Protein AF-A0A257YDI5-F1 (afdb_monomer_lite)

Structure (mmCIF, N/CA/C/O backbone):
data_AF-A0A257YDI5-F1
#
_entry.id   AF-A0A257YDI5-F1
#
loop_
_atom_site.group_PDB
_atom_site.id
_atom_site.type_symbol
_atom_site.label_atom_id
_atom_site.label_alt_id
_atom_site.label_comp_id
_atom_site.label_asym_id
_atom_site.label_entity_id
_atom_site.label_seq_id
_atom_site.pdbx_PDB_ins_code
_atom_site.Cartn_x
_atom_site.Cartn_y
_atom_site.Cartn_z
_atom_site.occupancy
_atom_site.B_iso_or_equiv
_atom_site.auth_seq_id
_atom_site.auth_comp_id
_atom_site.auth_asym_id
_atom_site.auth_atom_id
_atom_site.pdbx_PDB_model_num
ATOM 1 N N . MET A 1 1 ? 14.552 10.291 7.949 1.00 47.16 1 MET A N 1
ATOM 2 C CA . MET A 1 1 ? 13.477 10.469 6.952 1.00 47.16 1 MET A CA 1
ATOM 3 C C . MET A 1 1 ? 13.598 9.361 5.918 1.00 47.16 1 MET A C 1
ATOM 5 O O . MET A 1 1 ? 14.131 9.609 4.855 1.00 47.16 1 MET A O 1
ATOM 9 N N . THR A 1 2 ? 13.184 8.145 6.269 1.00 47.97 2 THR A N 1
ATOM 10 C CA . THR A 1 2 ? 12.955 7.010 5.354 1.00 47.97 2 THR A CA 1
ATOM 11 C C . THR A 1 2 ? 12.428 5.880 6.234 1.00 47.97 2 THR A C 1
ATOM 13 O O . THR A 1 2 ? 13.129 4.920 6.530 1.00 47.97 2 THR A O 1
ATOM 16 N N . ASN A 1 3 ? 11.185 6.012 6.711 1.00 50.62 3 ASN A N 1
ATOM 17 C CA . ASN A 1 3 ? 10.421 4.821 7.080 1.00 50.62 3 ASN A CA 1
ATOM 18 C C . ASN A 1 3 ? 10.004 4.163 5.762 1.00 50.62 3 ASN A C 1
ATOM 20 O O . ASN A 1 3 ? 8.863 4.260 5.329 1.00 50.62 3 ASN A O 1
ATOM 24 N N . ALA A 1 4 ? 10.985 3.574 5.074 1.00 56.50 4 ALA A N 1
ATOM 25 C CA . ALA A 1 4 ? 10.706 2.472 4.184 1.00 56.50 4 ALA A CA 1
ATOM 26 C C . ALA A 1 4 ? 10.357 1.332 5.135 1.00 56.50 4 ALA A C 1
ATOM 28 O O . ALA A 1 4 ? 11.251 0.661 5.652 1.00 56.50 4 ALA A O 1
ATOM 29 N N . GLY A 1 5 ? 9.065 1.202 5.453 1.00 54.16 5 GLY A N 1
ATOM 30 C CA . GLY A 1 5 ? 8.556 -0.048 5.989 1.00 54.16 5 GLY A CA 1
ATOM 31 C C . GLY A 1 5 ? 9.163 -1.151 5.136 1.00 54.16 5 GLY A C 1
ATOM 32 O O . GLY A 1 5 ? 9.147 -1.068 3.905 1.00 54.16 5 GLY A O 1
ATOM 33 N N . VAL A 1 6 ? 9.798 -2.129 5.773 1.00 55.84 6 VAL A N 1
ATOM 34 C CA . VAL A 1 6 ? 10.277 -3.343 5.105 1.00 55.84 6 VAL A CA 1
ATOM 35 C C . VAL A 1 6 ? 9.036 -4.182 4.768 1.00 55.84 6 VAL A C 1
ATOM 37 O O . VAL A 1 6 ? 8.851 -5.291 5.246 1.00 55.84 6 VAL A O 1
ATOM 40 N N . GLY A 1 7 ? 8.126 -3.595 3.994 1.00 63.09 7 GLY A N 1
ATOM 41 C CA . GLY A 1 7 ? 7.037 -4.253 3.308 1.00 63.09 7 GLY A CA 1
ATOM 42 C C . GLY A 1 7 ? 7.592 -4.713 1.973 1.00 63.09 7 GLY A C 1
ATOM 43 O O . GLY A 1 7 ? 8.299 -3.979 1.274 1.00 63.09 7 GLY A O 1
ATOM 44 N N . MET A 1 8 ? 7.348 -5.972 1.648 1.00 82.25 8 MET A N 1
ATOM 45 C CA . MET A 1 8 ? 7.797 -6.574 0.398 1.00 82.25 8 MET A CA 1
ATOM 46 C C . MET A 1 8 ? 7.322 -5.707 -0.787 1.00 82.25 8 MET A C 1
ATOM 48 O O . MET A 1 8 ? 6.203 -5.187 -0.735 1.00 82.25 8 MET A O 1
ATOM 52 N N . PRO A 1 9 ? 8.116 -5.528 -1.863 1.00 88.88 9 PRO A N 1
ATOM 53 C CA . PRO A 1 9 ? 7.616 -4.836 -3.046 1.00 88.88 9 PRO A CA 1
ATOM 54 C C . PRO A 1 9 ? 6.375 -5.562 -3.568 1.00 88.88 9 PRO A C 1
ATOM 56 O O . PRO A 1 9 ? 6.263 -6.784 -3.446 1.00 88.88 9 PRO A O 1
ATOM 59 N N . CYS A 1 10 ? 5.451 -4.819 -4.179 1.00 91.69 10 CYS A N 1
ATOM 60 C CA . CYS A 1 10 ? 4.257 -5.416 -4.765 1.00 91.69 10 CYS A CA 1
ATOM 61 C C . CYS A 1 10 ? 4.665 -6.558 -5.718 1.00 91.69 10 CYS A C 1
ATOM 63 O O . CYS A 1 10 ? 5.380 -6.289 -6.682 1.00 91.69 10 CYS A O 1
ATOM 65 N N . PRO A 1 11 ? 4.194 -7.803 -5.534 1.00 89.69 11 PRO A N 1
ATOM 66 C CA . PRO A 1 11 ? 4.628 -8.939 -6.355 1.00 89.69 11 PRO A CA 1
ATOM 67 C C . PRO A 1 11 ? 4.146 -8.859 -7.814 1.00 89.69 11 PRO A C 1
ATOM 69 O O . PRO A 1 11 ? 4.614 -9.611 -8.661 1.00 89.69 11 PRO A O 1
ATOM 72 N N . VAL A 1 12 ? 3.202 -7.957 -8.109 1.00 93.81 12 VAL A N 1
ATOM 73 C CA . VAL A 1 12 ? 2.642 -7.746 -9.453 1.00 93.81 12 VAL A CA 1
ATOM 74 C C . VAL A 1 12 ? 3.392 -6.648 -10.207 1.00 93.81 12 VAL A C 1
ATOM 76 O O . V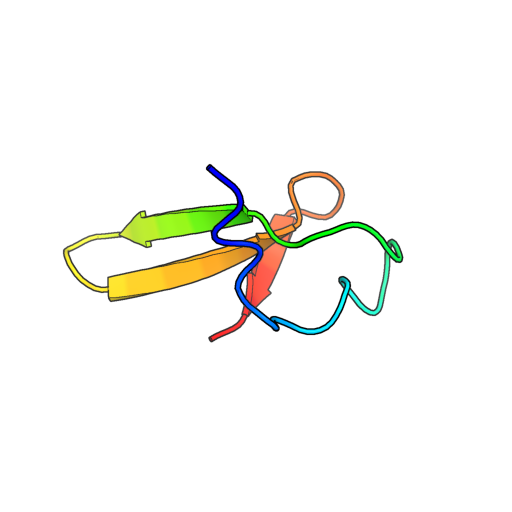AL A 1 12 ? 3.640 -6.773 -11.402 1.00 93.81 12 VAL A O 1
ATOM 79 N N . CYS A 1 13 ? 3.731 -5.557 -9.519 1.00 94.06 13 CYS A N 1
ATOM 80 C CA . CYS A 1 13 ? 4.287 -4.355 -10.144 1.00 94.06 13 CYS A CA 1
ATOM 81 C C . CYS A 1 13 ? 5.763 -4.114 -9.805 1.00 94.06 13 CYS A C 1
ATOM 83 O O . CYS A 1 13 ? 6.385 -3.254 -10.420 1.00 94.06 13 CYS A O 1
ATOM 85 N N . SER A 1 14 ? 6.313 -4.820 -8.814 1.00 92.12 14 SER A N 1
ATOM 86 C 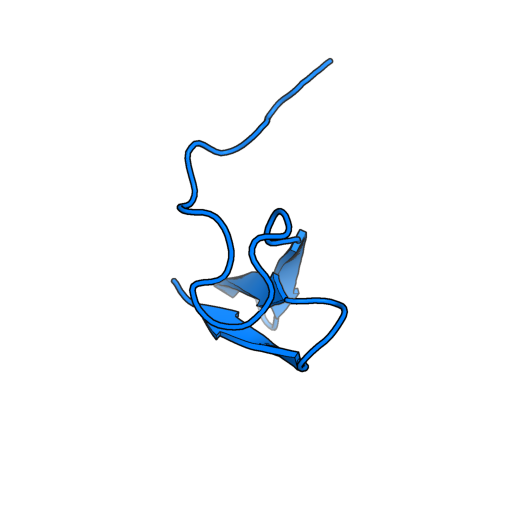CA . SER A 1 14 ? 7.664 -4.628 -8.267 1.00 92.12 14 SER A CA 1
ATOM 87 C C . SER A 1 14 ? 7.955 -3.192 -7.808 1.00 92.12 14 SER A C 1
ATOM 89 O O . SER A 1 14 ? 9.097 -2.740 -7.842 1.00 92.12 14 SER A O 1
ATOM 91 N N . VAL A 1 15 ? 6.919 -2.469 -7.370 1.00 90.75 15 VAL A N 1
ATOM 92 C CA . VAL A 1 15 ? 7.025 -1.113 -6.806 1.00 90.75 15 VAL A CA 1
ATOM 93 C C . VAL A 1 15 ? 6.796 -1.138 -5.292 1.00 90.75 15 VAL A C 1
ATOM 95 O O . VAL A 1 15 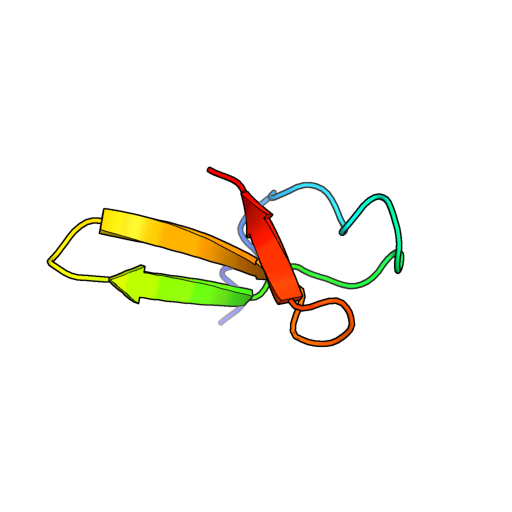? 6.109 -2.046 -4.808 1.00 90.75 15 VAL A O 1
ATOM 98 N N . PRO A 1 16 ? 7.320 -0.151 -4.544 1.00 90.88 16 PRO A N 1
ATOM 99 C CA . PRO A 1 16 ? 7.016 -0.004 -3.125 1.00 90.88 16 PRO A CA 1
ATOM 100 C C . PRO A 1 16 ? 5.508 0.112 -2.882 1.00 90.88 16 PRO A C 1
ATOM 102 O O . PRO A 1 16 ? 4.798 0.782 -3.642 1.00 90.88 16 PRO A O 1
ATOM 105 N N . LEU A 1 17 ? 5.030 -0.546 -1.827 1.00 90.81 17 LEU A N 1
ATOM 106 C CA . LEU A 1 17 ? 3.673 -0.351 -1.332 1.00 90.81 17 LEU A CA 1
ATOM 107 C C . LEU A 1 17 ? 3.580 1.000 -0.605 1.00 90.81 17 LEU A C 1
ATOM 109 O O . LEU A 1 17 ? 4.566 1.507 -0.070 1.00 90.81 17 LEU A O 1
ATOM 113 N N . ALA A 1 18 ? 2.400 1.608 -0.659 1.00 90.50 18 ALA A N 1
ATOM 114 C CA . ALA A 1 18 ? 2.076 2.848 0.022 1.00 90.50 18 ALA A CA 1
ATOM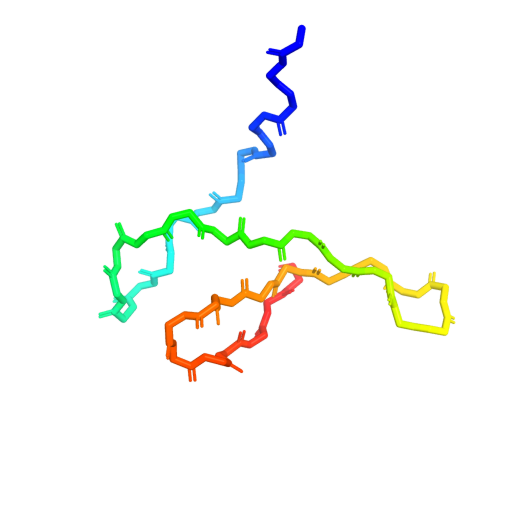 115 C C . ALA A 1 18 ? 1.200 2.542 1.236 1.00 90.50 18 ALA A C 1
ATOM 117 O O . ALA A 1 18 ? 0.187 1.860 1.111 1.00 90.50 18 ALA A O 1
ATOM 118 N N . MET A 1 19 ? 1.560 3.107 2.380 1.00 90.12 19 MET A N 1
ATOM 119 C CA . MET A 1 19 ? 0.806 2.959 3.618 1.00 90.12 19 MET A CA 1
ATOM 120 C C . MET A 1 19 ? -0.429 3.874 3.606 1.00 90.12 19 MET A C 1
ATOM 122 O O . MET A 1 19 ? -0.352 5.036 3.195 1.00 90.12 19 MET A O 1
ATOM 126 N N . SER A 1 20 ? -1.574 3.362 4.045 1.00 86.88 20 SER A N 1
ATOM 127 C CA . SER A 1 20 ? -2.829 4.101 4.208 1.00 86.88 20 SER A CA 1
ATOM 128 C C . SER A 1 20 ? -3.512 3.661 5.488 1.00 86.88 20 SER A C 1
ATOM 130 O O . SER A 1 20 ? -3.631 2.467 5.733 1.00 86.88 20 SER A O 1
ATOM 132 N N . ASP A 1 21 ? -4.072 4.601 6.244 1.00 90.69 21 ASP A N 1
ATOM 133 C CA . ASP A 1 21 ? -5.038 4.257 7.280 1.00 90.69 21 ASP A CA 1
ATOM 134 C C . ASP A 1 21 ? -6.447 4.196 6.670 1.00 90.69 21 ASP A C 1
ATOM 136 O O . ASP A 1 21 ? -6.821 5.015 5.824 1.00 90.69 21 ASP A O 1
ATOM 140 N N . ARG A 1 22 ? -7.231 3.186 7.045 1.00 85.38 22 ARG A N 1
ATOM 141 C CA . ARG A 1 22 ? -8.657 3.101 6.724 1.00 85.38 22 ARG A CA 1
ATOM 142 C C . ARG A 1 22 ? -9.410 2.682 7.969 1.00 85.38 22 ARG A C 1
ATOM 144 O O . ARG A 1 22 ? -9.326 1.537 8.391 1.00 85.38 22 ARG A O 1
ATOM 151 N N . GLN A 1 23 ? -10.167 3.617 8.542 1.00 90.25 23 GLN A N 1
ATOM 152 C CA . GLN A 1 23 ? -10.947 3.376 9.764 1.00 90.25 23 GLN A CA 1
ATOM 153 C C . GLN A 1 23 ? -10.072 2.919 10.950 1.00 90.25 23 GLN A C 1
ATOM 155 O O . GLN A 1 23 ? -10.515 2.136 11.784 1.00 90.25 23 GLN A O 1
ATOM 160 N N . GLY A 1 24 ? -8.827 3.406 11.023 1.00 89.31 24 GLY A N 1
ATOM 161 C CA . GLY A 1 24 ? -7.877 3.039 12.077 1.00 89.31 24 GLY A CA 1
ATOM 162 C C . GLY A 1 24 ? -7.113 1.732 11.841 1.00 89.31 24 GLY A C 1
ATOM 163 O O . GLY A 1 24 ? -6.344 1.338 12.712 1.00 89.31 24 GLY A O 1
ATOM 164 N N . VAL A 1 25 ? -7.293 1.080 10.687 1.00 88.94 25 VAL A N 1
ATOM 165 C CA . VAL A 1 25 ? -6.451 -0.041 10.240 1.00 88.94 25 VAL A CA 1
ATOM 166 C C . VAL A 1 25 ? -5.394 0.493 9.284 1.00 88.94 25 VAL A C 1
ATOM 168 O O . VAL A 1 25 ? -5.733 1.124 8.280 1.00 88.94 25 VAL A O 1
ATOM 171 N N . GLU A 1 26 ? -4.126 0.262 9.605 1.00 90.12 26 GLU A N 1
ATOM 172 C CA . GLU A 1 26 ? -3.006 0.552 8.714 1.00 90.12 26 GLU A CA 1
ATOM 173 C C . GLU A 1 26 ? -2.896 -0.571 7.682 1.00 90.12 26 GLU A C 1
ATOM 175 O O . GLU A 1 26 ? -2.805 -1.740 8.044 1.00 90.12 26 GLU A O 1
ATOM 180 N N . ILE A 1 27 ? -2.958 -0.212 6.403 1.00 89.50 27 ILE A N 1
ATOM 181 C CA . ILE A 1 27 ? -2.835 -1.140 5.282 1.00 89.50 27 ILE A CA 1
ATOM 182 C C . ILE A 1 27 ? -1.780 -0.640 4.306 1.00 89.50 27 ILE A C 1
ATOM 184 O O . ILE A 1 27 ? -1.662 0.561 4.046 1.00 89.50 27 ILE A O 1
ATOM 188 N N . ASP A 1 28 ? -1.090 -1.574 3.676 1.00 90.69 28 ASP A N 1
ATOM 189 C CA . ASP A 1 28 ? -0.217 -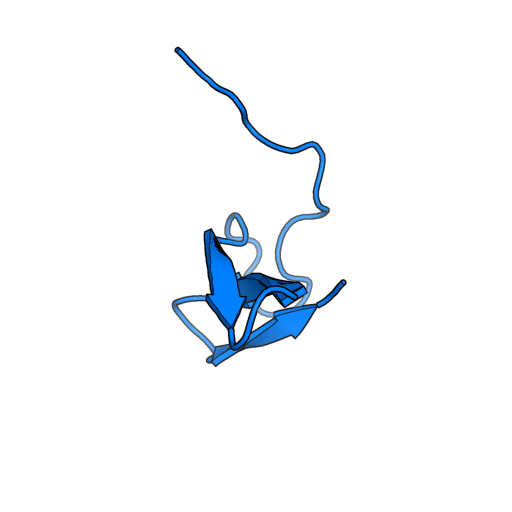1.301 2.551 1.00 90.69 28 ASP A CA 1
ATOM 190 C C . ASP A 1 28 ? -0.988 -1.527 1.248 1.00 90.69 28 ASP A C 1
ATOM 192 O O . ASP A 1 28 ? -1.662 -2.535 1.049 1.00 90.69 28 ASP A O 1
ATOM 196 N N . TYR A 1 29 ? -0.922 -0.590 0.309 1.00 91.06 29 TYR A N 1
ATOM 197 C CA . TYR A 1 29 ? -1.571 -0.741 -0.991 1.00 91.06 29 TYR A CA 1
ATOM 198 C C . TYR A 1 29 ? -0.631 -0.376 -2.132 1.00 91.06 29 TYR A C 1
ATOM 200 O O . TYR A 1 29 ? 0.233 0.489 -2.020 1.00 91.06 29 TYR A O 1
ATOM 208 N N . CYS A 1 30 ? -0.797 -1.026 -3.282 1.00 93.56 30 CYS A N 1
ATOM 209 C CA . CYS A 1 30 ? -0.025 -0.674 -4.467 1.00 93.56 30 CYS A CA 1
ATOM 210 C C . CYS A 1 30 ? -0.718 0.472 -5.224 1.00 93.56 30 CYS A C 1
ATOM 212 O O . CYS A 1 30 ? -1.849 0.288 -5.679 1.00 93.56 30 CYS A O 1
ATOM 214 N N . PRO A 1 31 ? -0.066 1.623 -5.467 1.00 92.19 31 PRO A N 1
ATOM 215 C CA . PRO A 1 31 ? -0.686 2.734 -6.197 1.00 92.19 31 PRO A CA 1
ATOM 216 C C . PRO A 1 31 ? -0.885 2.448 -7.697 1.00 92.19 31 PRO A C 1
ATOM 218 O O . PRO A 1 31 ? -1.647 3.150 -8.356 1.00 92.19 31 PRO A O 1
ATOM 221 N N . GLN A 1 32 ? -0.212 1.428 -8.244 1.00 94.06 32 GLN A N 1
ATOM 222 C CA . GLN A 1 32 ? -0.295 1.054 -9.660 1.00 94.06 32 GLN A CA 1
ATOM 223 C C . GLN A 1 32 ? -1.462 0.097 -9.929 1.00 94.06 32 GLN A C 1
ATOM 225 O O . GLN A 1 32 ? -2.349 0.407 -10.72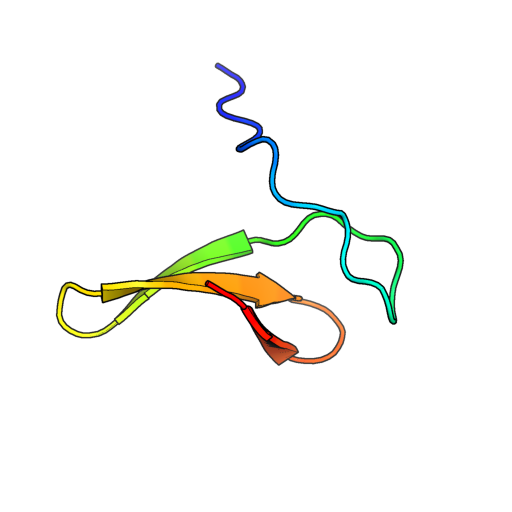0 1.00 94.06 32 GLN A O 1
ATOM 230 N N . CYS A 1 33 ? -1.490 -1.056 -9.252 1.00 95.19 33 CYS A N 1
ATOM 231 C CA . CYS A 1 33 ? -2.522 -2.079 -9.462 1.00 95.19 33 CYS A CA 1
ATOM 232 C C . CYS A 1 33 ? -3.679 -2.026 -8.455 1.00 95.19 33 CYS A C 1
ATOM 234 O O . CYS A 1 33 ? -4.661 -2.742 -8.631 1.00 95.19 33 CYS A O 1
ATOM 236 N N . ARG A 1 34 ? -3.585 -1.183 -7.415 1.00 92.25 34 ARG A N 1
ATOM 237 C CA . ARG A 1 34 ? -4.579 -1.032 -6.334 1.00 92.25 34 ARG A CA 1
ATOM 238 C C . ARG A 1 34 ? -4.814 -2.285 -5.485 1.00 92.25 34 ARG A C 1
ATOM 240 O O . ARG A 1 34 ? -5.835 -2.362 -4.806 1.00 92.25 34 ARG A O 1
ATOM 247 N N . GLY A 1 35 ? -3.894 -3.250 -5.498 1.00 91.31 35 GLY A N 1
ATOM 248 C CA . GLY A 1 35 ? -3.934 -4.344 -4.527 1.00 91.31 35 GLY A CA 1
ATOM 249 C C . GLY A 1 35 ? -3.710 -3.827 -3.100 1.00 91.31 35 GLY A C 1
ATOM 250 O O . GLY A 1 35 ? -3.126 -2.755 -2.920 1.00 91.31 35 GLY A O 1
ATOM 251 N N . VAL A 1 36 ? -4.181 -4.586 -2.115 1.00 90.50 36 VAL A N 1
ATOM 252 C CA . VAL A 1 36 ? -4.088 -4.279 -0.681 1.00 90.50 36 VAL A CA 1
ATOM 253 C C . VAL A 1 36 ? -3.402 -5.448 0.024 1.00 90.50 36 VAL A C 1
ATOM 255 O O . VAL A 1 36 ? -3.667 -6.602 -0.314 1.00 90.50 36 VAL A O 1
ATOM 258 N N . TRP A 1 37 ? -2.530 -5.130 0.970 1.00 81.50 37 TRP A N 1
ATOM 259 C CA . TRP A 1 37 ? -1.700 -6.027 1.763 1.00 81.50 37 TRP A CA 1
ATOM 260 C C . TRP A 1 37 ? -1.707 -5.550 3.231 1.00 81.50 37 TRP A C 1
ATOM 262 O O . TRP A 1 37 ? -1.906 -4.362 3.491 1.00 81.50 37 TRP A O 1
ATOM 272 N N . GLU A 1 38 ? -1.516 -6.480 4.165 1.00 70.38 38 GLU A N 1
ATOM 273 C CA . GLU A 1 38 ? -1.225 -6.233 5.591 1.00 70.38 38 GLU A CA 1
ATOM 274 C C . GLU A 1 38 ? 0.146 -6.822 5.943 1.00 70.38 38 GLU A C 1
ATOM 276 O O . GLU A 1 38 ? 0.561 -7.781 5.240 1.00 70.38 38 GLU A O 1
#

pLDDT: mean 83.02, std 14.74, range [47.16, 95.19]

Foldseek 3Di:
DDPQPPDQQDPVPSHRWDWDDDPNDIWTADPPPGDIHD

Radius of gyration: 9.84 Å; chains: 1; bounding box: 24×19×22 Å

Sequence (38 aa):
MTNAGVGMPCPVCSVPLAMSDRQGVEIDYCPQCRGVWE

Secondary structure (DSSP, 8-state):
------PPPPTTT-S--EEEEETTEEEEE-TTT--EE-